Protein AF-A0AA46TCJ4-F1 (afdb_monomer_lite)

Structure (mmCIF, N/CA/C/O backbone):
data_AF-A0AA46TCJ4-F1
#
_entry.id   AF-A0AA46TCJ4-F1
#
loop_
_atom_site.group_PDB
_atom_site.id
_atom_site.type_symbol
_atom_site.label_atom_id
_atom_site.label_alt_id
_atom_site.label_comp_id
_atom_site.label_asym_id
_atom_site.label_entity_id
_atom_site.label_seq_id
_atom_site.pdbx_PDB_ins_code
_atom_site.Cartn_x
_atom_site.Cartn_y
_atom_site.Cartn_z
_atom_site.occupancy
_atom_site.B_iso_or_equiv
_atom_site.auth_seq_id
_atom_site.auth_comp_id
_atom_site.auth_asym_id
_atom_site.auth_atom_id
_atom_site.pdbx_PDB_model_num
ATOM 1 N N . MET A 1 1 ? 10.498 0.272 5.549 1.00 76.75 1 MET A N 1
ATOM 2 C CA . MET A 1 1 ? 9.389 0.883 4.769 1.00 76.75 1 MET A CA 1
ATOM 3 C C . MET A 1 1 ? 9.924 1.711 3.607 1.00 76.75 1 MET A C 1
ATOM 5 O O . MET A 1 1 ? 10.773 2.566 3.826 1.00 76.75 1 MET A O 1
ATOM 9 N N . ASN A 1 2 ? 9.410 1.483 2.394 1.00 90.56 2 ASN A N 1
ATOM 10 C CA . ASN A 1 2 ? 9.793 2.208 1.171 1.00 90.56 2 ASN A CA 1
ATOM 11 C C . ASN A 1 2 ? 9.605 3.744 1.279 1.00 90.56 2 ASN A C 1
ATOM 13 O O . ASN A 1 2 ? 8.604 4.222 1.823 1.00 90.56 2 ASN A O 1
ATOM 17 N N . ILE A 1 3 ? 10.547 4.520 0.721 1.00 94.06 3 ILE A N 1
ATOM 18 C CA . ILE A 1 3 ? 10.605 5.993 0.831 1.00 94.06 3 ILE A CA 1
ATOM 19 C C . ILE A 1 3 ? 9.398 6.684 0.177 1.00 94.06 3 ILE A C 1
ATOM 21 O O . ILE A 1 3 ? 8.850 7.630 0.749 1.00 94.06 3 ILE A O 1
ATOM 25 N N . VAL A 1 4 ? 8.952 6.217 -0.994 1.00 95.38 4 VAL A N 1
ATOM 26 C CA . VAL A 1 4 ? 7.794 6.784 -1.711 1.00 95.38 4 VAL A CA 1
ATOM 27 C C . VAL A 1 4 ? 6.525 6.553 -0.900 1.00 95.38 4 VAL A C 1
ATOM 29 O O . VAL A 1 4 ? 5.782 7.499 -0.631 1.00 95.38 4 VAL A O 1
ATOM 32 N N . ILE A 1 5 ? 6.311 5.316 -0.440 1.00 96.56 5 ILE A N 1
ATOM 33 C CA . ILE A 1 5 ? 5.162 4.964 0.403 1.00 96.56 5 ILE A CA 1
ATOM 34 C C . ILE A 1 5 ? 5.153 5.837 1.662 1.00 96.56 5 ILE A C 1
ATOM 36 O O . ILE A 1 5 ? 4.144 6.486 1.935 1.00 96.56 5 ILE A O 1
ATOM 40 N N . LYS A 1 6 ? 6.285 5.937 2.374 1.00 96.94 6 LYS A N 1
ATOM 41 C CA . LYS A 1 6 ? 6.418 6.759 3.588 1.00 96.94 6 LYS A CA 1
ATOM 42 C C . LYS A 1 6 ? 6.072 8.228 3.332 1.00 96.94 6 LYS A C 1
ATOM 44 O O . LYS A 1 6 ? 5.280 8.814 4.069 1.00 96.94 6 LYS A O 1
ATOM 49 N N . ARG A 1 7 ? 6.635 8.820 2.274 1.00 97.44 7 ARG A N 1
ATOM 50 C CA . ARG A 1 7 ? 6.424 10.229 1.908 1.00 97.44 7 ARG A CA 1
ATOM 51 C C . ARG A 1 7 ? 4.945 10.536 1.675 1.00 97.44 7 ARG A C 1
ATOM 53 O O . ARG A 1 7 ? 4.417 11.503 2.224 1.00 97.44 7 ARG A O 1
ATOM 60 N N . TYR A 1 8 ? 4.269 9.722 0.867 1.00 97.88 8 TYR A N 1
ATOM 61 C CA . TYR A 1 8 ? 2.873 9.980 0.510 1.00 97.88 8 TYR A CA 1
ATOM 62 C C . TYR A 1 8 ? 1.882 9.536 1.585 1.00 97.88 8 TYR A C 1
ATOM 64 O O . TYR A 1 8 ? 0.816 10.141 1.694 1.00 97.88 8 TYR A O 1
ATOM 72 N N . ALA A 1 9 ? 2.243 8.559 2.418 1.00 97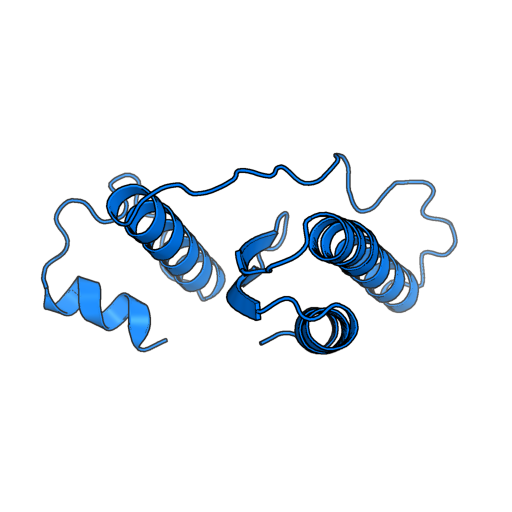.62 9 ALA A N 1
ATOM 73 C CA . ALA A 1 9 ? 1.491 8.205 3.618 1.00 97.62 9 ALA A CA 1
ATOM 74 C C . ALA A 1 9 ? 1.370 9.417 4.555 1.00 97.62 9 ALA A C 1
ATOM 76 O O . ALA A 1 9 ? 0.258 9.802 4.922 1.00 97.62 9 ALA A O 1
ATOM 77 N N . LEU A 1 10 ? 2.492 10.095 4.830 1.00 97.06 10 LEU A N 1
ATOM 78 C CA . LEU A 1 10 ? 2.514 11.332 5.616 1.00 97.06 10 LEU A CA 1
ATOM 79 C C . LEU A 1 10 ? 1.713 12.452 4.938 1.00 97.06 10 LEU A C 1
ATOM 81 O O . LEU A 1 10 ? 0.829 13.036 5.558 1.00 97.06 10 LEU A O 1
ATOM 85 N N . LYS A 1 11 ? 1.950 12.704 3.641 1.00 97.50 11 LYS A N 1
ATOM 86 C CA . LYS A 1 11 ? 1.264 13.771 2.884 1.00 97.50 11 LYS A CA 1
ATOM 87 C C . LYS A 1 11 ? -0.262 13.637 2.890 1.00 97.50 11 LYS A C 1
ATOM 89 O O . LYS A 1 11 ? -0.976 14.641 2.886 1.00 97.50 11 LYS A O 1
ATOM 94 N N . PHE A 1 12 ? -0.772 12.409 2.839 1.00 98.00 12 PHE A N 1
ATOM 95 C CA . PHE A 1 12 ? -2.207 12.146 2.765 1.00 98.00 12 PHE A CA 1
ATOM 96 C C . PHE A 1 12 ? -2.816 11.689 4.089 1.00 98.00 12 PHE A C 1
ATOM 98 O O . PHE A 1 12 ? -4.002 11.373 4.103 1.00 98.00 12 PHE A O 1
ATOM 105 N N . PHE A 1 13 ? -2.071 11.710 5.198 1.00 97.00 13 PHE A N 1
ATOM 106 C CA . PHE A 1 13 ? -2.556 11.261 6.509 1.00 97.00 13 PHE A CA 1
ATOM 107 C C . PHE A 1 13 ? -3.105 9.824 6.466 1.00 97.00 13 PHE A C 1
ATOM 109 O O . PHE A 1 13 ? -4.143 9.507 7.052 1.00 97.00 13 PHE A O 1
ATOM 116 N N . VAL A 1 14 ? -2.425 8.960 5.712 1.00 97.88 14 VAL A N 1
ATOM 117 C CA . VAL A 1 14 ? -2.724 7.531 5.612 1.00 97.88 14 VAL A CA 1
ATOM 118 C C . VAL A 1 14 ? -1.708 6.788 6.464 1.00 97.88 14 VAL A C 1
ATOM 120 O O . VAL A 1 14 ? -0.505 6.913 6.254 1.00 97.88 14 VAL A O 1
ATOM 123 N N . LYS A 1 15 ? -2.184 5.993 7.417 1.00 97.38 15 LYS A N 1
ATOM 124 C CA . LYS A 1 15 ? -1.336 5.080 8.176 1.00 97.38 15 LYS A CA 1
ATOM 125 C C . LYS A 1 15 ? -1.114 3.823 7.340 1.00 97.38 15 LYS A C 1
ATOM 127 O O . LYS A 1 15 ? -2.078 3.161 6.964 1.00 97.38 15 LYS A O 1
ATOM 132 N N . VAL A 1 16 ? 0.142 3.496 7.067 1.00 97.19 16 VAL A N 1
ATOM 133 C CA . VAL A 1 16 ? 0.531 2.213 6.472 1.00 97.19 16 VAL A CA 1
ATOM 134 C C . VAL A 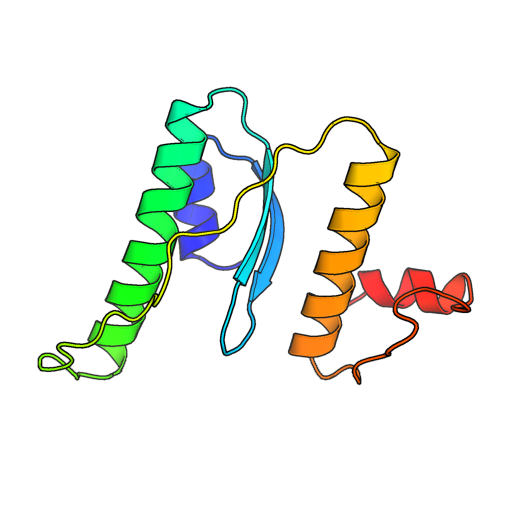1 16 ? 0.824 1.268 7.626 1.00 97.19 16 VAL A C 1
ATOM 136 O O . VAL A 1 16 ? 1.716 1.540 8.423 1.00 97.19 16 VAL A O 1
ATOM 139 N N . GLU A 1 17 ? 0.017 0.223 7.768 1.00 95.50 17 GLU A N 1
ATOM 140 C CA . GLU A 1 17 ? 0.174 -0.762 8.843 1.00 95.50 17 GLU A CA 1
ATOM 141 C C . GLU A 1 17 ? 1.127 -1.872 8.418 1.00 95.50 17 GLU A C 1
ATOM 143 O O . GLU A 1 17 ? 1.984 -2.261 9.199 1.00 95.50 17 GLU A O 1
ATOM 148 N N . GLN A 1 18 ? 1.017 -2.318 7.166 1.00 94.56 18 GLN A N 1
ATOM 149 C CA . GLN A 1 18 ? 1.956 -3.237 6.529 1.00 94.56 18 GLN A CA 1
ATOM 150 C C . GLN A 1 18 ? 2.047 -2.950 5.033 1.00 94.56 18 GLN A C 1
ATOM 152 O O . GLN A 1 18 ? 1.147 -2.356 4.428 1.00 94.56 18 GLN A O 1
ATOM 157 N N . HIS A 1 19 ? 3.140 -3.400 4.434 1.00 94.38 19 HIS A N 1
ATOM 158 C CA . HIS A 1 19 ? 3.374 -3.338 3.001 1.00 94.38 19 HIS A CA 1
ATOM 159 C C . HIS A 1 19 ? 4.246 -4.517 2.601 1.00 94.38 19 HIS A C 1
ATOM 161 O O . HIS A 1 19 ? 5.058 -4.964 3.396 1.00 94.38 19 HIS A O 1
ATOM 167 N N . SER A 1 20 ? 4.085 -4.981 1.372 1.00 93.06 20 SER A N 1
ATOM 168 C CA . SER A 1 20 ? 4.931 -6.015 0.801 1.00 93.06 20 SER A CA 1
ATOM 169 C C . SER A 1 20 ? 5.112 -5.709 -0.683 1.00 93.06 20 SER A C 1
ATOM 171 O O . SER A 1 20 ? 4.135 -5.385 -1.362 1.00 93.06 20 SER A O 1
ATOM 173 N N . ILE A 1 21 ? 6.359 -5.689 -1.152 1.00 92.56 21 ILE A N 1
ATOM 174 C CA . ILE A 1 21 ? 6.721 -5.311 -2.524 1.00 92.56 21 ILE A CA 1
ATOM 175 C C . ILE A 1 21 ? 7.290 -6.550 -3.209 1.00 92.56 21 ILE A C 1
ATOM 177 O O . ILE A 1 21 ? 8.343 -7.041 -2.815 1.00 92.56 21 ILE A O 1
ATOM 181 N N . GLN A 1 22 ? 6.588 -7.030 -4.229 1.00 89.50 22 GLN A N 1
ATOM 182 C CA . GLN A 1 22 ? 7.005 -8.130 -5.091 1.00 89.50 22 GLN A CA 1
ATOM 183 C C . GLN A 1 22 ? 7.534 -7.573 -6.415 1.00 89.50 22 GLN A C 1
ATOM 185 O O . GLN A 1 22 ? 7.409 -6.384 -6.716 1.00 89.50 22 GLN A O 1
ATOM 190 N N . ASN A 1 23 ? 8.093 -8.459 -7.237 1.00 85.19 23 ASN A N 1
ATOM 191 C CA . ASN A 1 23 ? 8.595 -8.102 -8.562 1.00 85.19 23 ASN A CA 1
ATOM 192 C C . ASN A 1 23 ? 7.480 -7.653 -9.524 1.00 85.19 23 ASN A C 1
ATOM 194 O O . ASN A 1 23 ? 7.722 -6.812 -10.386 1.00 85.19 23 ASN A O 1
ATOM 198 N N . ASP A 1 24 ? 6.268 -8.195 -9.389 1.00 88.81 24 ASP A N 1
ATOM 199 C CA . ASP A 1 24 ? 5.143 -7.973 -10.309 1.00 88.81 24 ASP A CA 1
ATOM 200 C C . ASP A 1 24 ? 3.925 -7.286 -9.660 1.00 88.81 24 ASP A C 1
ATOM 202 O O . ASP A 1 24 ? 3.035 -6.805 -10.366 1.00 88.81 24 ASP A O 1
ATOM 206 N N . HIS A 1 25 ? 3.862 -7.205 -8.327 1.00 91.62 25 HIS A N 1
ATOM 207 C CA . HIS A 1 25 ? 2.757 -6.570 -7.610 1.00 91.62 25 HIS A CA 1
ATOM 208 C C . HIS A 1 25 ? 3.169 -6.005 -6.242 1.00 91.62 25 HIS A C 1
ATOM 210 O O . HIS A 1 25 ? 4.293 -6.168 -5.780 1.00 91.62 25 HIS A O 1
ATOM 216 N N . VAL A 1 26 ? 2.255 -5.268 -5.605 1.00 93.88 26 VAL A N 1
ATOM 217 C CA . VAL A 1 26 ? 2.473 -4.650 -4.291 1.00 93.88 26 VAL A CA 1
ATOM 218 C C . VAL A 1 26 ? 1.225 -4.833 -3.439 1.00 93.88 26 VAL A C 1
ATOM 220 O O . VAL A 1 26 ? 0.123 -4.478 -3.867 1.00 93.88 26 VAL A O 1
ATOM 223 N N . HIS A 1 27 ? 1.403 -5.305 -2.207 1.00 95.31 27 HIS A N 1
ATOM 224 C CA . HIS A 1 27 ? 0.344 -5.363 -1.200 1.00 95.31 27 HIS A CA 1
ATOM 225 C C . HIS A 1 27 ? 0.485 -4.240 -0.180 1.00 95.31 27 HIS A C 1
ATOM 227 O O . HIS A 1 27 ? 1.579 -3.950 0.300 1.00 95.31 27 HIS A O 1
ATOM 233 N N . LEU A 1 28 ? -0.638 -3.622 0.189 1.00 96.31 28 LEU A N 1
ATOM 234 C CA . LEU A 1 28 ? -0.693 -2.553 1.185 1.00 96.31 28 LEU A CA 1
ATOM 235 C C . LEU A 1 28 ? -1.850 -2.786 2.158 1.00 96.31 28 LEU A C 1
ATOM 237 O O . LEU A 1 28 ? -3.008 -2.873 1.743 1.00 96.31 28 LEU A O 1
ATOM 241 N N . LEU A 1 29 ? -1.548 -2.786 3.457 1.00 97.25 29 LEU A N 1
ATOM 242 C CA . LEU A 1 29 ? -2.541 -2.659 4.519 1.00 97.25 29 LEU A CA 1
ATOM 243 C C . LEU A 1 29 ? -2.498 -1.235 5.050 1.00 97.25 29 LEU A C 1
ATOM 245 O O . LEU A 1 29 ? -1.523 -0.818 5.674 1.00 97.25 29 LEU A O 1
ATOM 249 N N . ILE A 1 30 ? -3.558 -0.478 4.783 1.00 97.12 30 ILE A N 1
ATOM 250 C CA . ILE A 1 30 ? -3.626 0.941 5.125 1.00 97.12 30 ILE A CA 1
ATOM 251 C C . ILE A 1 30 ? -4.867 1.271 5.940 1.00 97.12 30 ILE A C 1
ATOM 253 O O . ILE A 1 30 ? -5.928 0.664 5.790 1.00 97.12 30 ILE A O 1
ATOM 257 N N . ARG A 1 31 ? -4.738 2.310 6.757 1.00 96.88 31 ARG A N 1
ATOM 258 C CA . ARG A 1 31 ? -5.807 2.881 7.565 1.00 96.88 31 ARG A CA 1
ATOM 259 C C . ARG A 1 31 ? -5.866 4.384 7.333 1.00 96.88 31 ARG A C 1
ATOM 261 O O . ARG A 1 31 ? -4.850 5.072 7.319 1.00 96.88 31 ARG A O 1
ATOM 268 N N . GLY A 1 32 ? -7.071 4.905 7.165 1.00 94.81 32 GLY A N 1
ATOM 269 C CA . GLY A 1 32 ? -7.303 6.335 7.015 1.00 94.81 32 GLY A CA 1
ATOM 270 C C . GLY A 1 32 ? -8.717 6.692 7.437 1.00 94.81 32 GLY A C 1
ATOM 271 O O . GLY A 1 32 ? -9.620 5.860 7.379 1.00 94.81 32 GLY A O 1
ATOM 272 N N . THR A 1 33 ? -8.906 7.934 7.865 1.00 92.38 33 THR A N 1
ATOM 273 C CA . THR A 1 33 ? -10.203 8.435 8.345 1.00 92.38 33 THR A CA 1
ATOM 274 C C . THR A 1 33 ? -11.068 8.992 7.216 1.00 92.38 33 THR A C 1
ATOM 276 O O . THR A 1 33 ? -12.290 8.990 7.310 1.00 92.38 33 THR A O 1
ATOM 279 N N . ARG A 1 34 ? -10.449 9.458 6.121 1.00 96.00 34 ARG A N 1
ATOM 280 C CA . ARG A 1 34 ? -11.140 10.086 4.985 1.00 96.00 34 ARG A CA 1
ATOM 281 C C . ARG A 1 34 ? -10.885 9.322 3.689 1.00 96.00 34 ARG A C 1
ATOM 283 O O . ARG A 1 34 ? -9.746 9.215 3.232 1.00 96.00 34 ARG A O 1
ATOM 290 N N . ARG A 1 35 ? -11.963 8.876 3.035 1.00 94.94 35 ARG A N 1
ATOM 291 C CA . ARG A 1 35 ? -11.910 8.148 1.753 1.00 94.94 35 ARG A CA 1
ATOM 292 C C . ARG A 1 35 ? -11.166 8.918 0.657 1.00 94.94 35 ARG A C 1
ATOM 294 O O . ARG A 1 35 ? -10.361 8.326 -0.054 1.00 94.94 35 ARG A O 1
ATOM 301 N N . SER A 1 36 ? -11.381 10.229 0.549 1.00 96.88 36 SER A N 1
ATOM 302 C CA . SER A 1 36 ? -10.735 11.079 -0.467 1.00 96.88 36 SER A CA 1
ATOM 303 C C . SER A 1 36 ? -9.209 11.138 -0.326 1.00 96.88 36 SER A C 1
ATOM 305 O O . SER A 1 36 ? -8.482 11.204 -1.322 1.00 96.88 36 SER A O 1
ATOM 307 N N . LYS A 1 37 ? -8.702 11.063 0.910 1.00 97.62 37 LYS A N 1
ATOM 308 C CA . LYS A 1 37 ? -7.266 11.015 1.198 1.00 97.62 37 LYS A CA 1
ATOM 309 C C . LYS A 1 37 ? -6.664 9.660 0.834 1.00 97.62 37 LYS A C 1
ATOM 311 O O . LYS A 1 37 ? -5.638 9.628 0.161 1.00 97.62 37 LYS A O 1
ATOM 316 N N . ILE A 1 38 ? -7.359 8.566 1.157 1.00 96.81 38 ILE A N 1
ATOM 317 C CA . ILE A 1 38 ? -6.980 7.211 0.726 1.00 96.81 38 ILE A CA 1
ATOM 318 C C . ILE A 1 38 ? -6.938 7.120 -0.805 1.00 96.81 38 ILE A C 1
ATOM 320 O O . ILE A 1 38 ? -5.957 6.647 -1.366 1.00 96.81 38 ILE A O 1
ATOM 324 N N . GLN A 1 39 ? -7.957 7.628 -1.501 1.00 96.19 39 GLN A N 1
ATOM 325 C CA . GLN A 1 39 ? 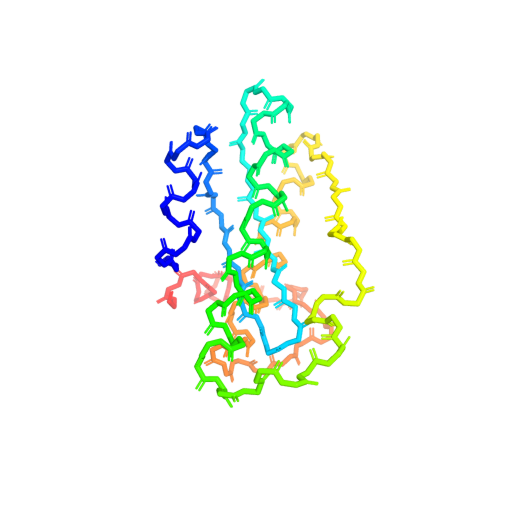-7.983 7.646 -2.968 1.00 96.19 39 GLN A CA 1
ATOM 326 C C . GLN A 1 39 ? -6.832 8.469 -3.557 1.00 96.19 39 GLN A C 1
ATOM 328 O O . GLN A 1 39 ? -6.245 8.078 -4.562 1.00 96.19 39 GLN A O 1
ATOM 333 N N . SER A 1 40 ? -6.480 9.592 -2.925 1.00 97.44 40 SER A N 1
ATOM 334 C CA . SER A 1 40 ? -5.337 10.404 -3.353 1.00 97.44 40 SER A CA 1
ATOM 335 C C . SER A 1 40 ? -4.010 9.672 -3.158 1.00 97.44 40 SER A C 1
ATOM 337 O O . SER A 1 40 ? -3.180 9.680 -4.064 1.00 97.44 40 SER A O 1
ATOM 339 N N . PHE A 1 41 ? -3.842 8.976 -2.033 1.00 97.56 41 PHE A N 1
ATOM 340 C CA . PHE A 1 41 ? -2.689 8.119 -1.769 1.00 97.56 41 PHE A CA 1
ATOM 341 C C . PHE A 1 41 ? -2.567 6.985 -2.798 1.00 97.56 41 PHE A C 1
ATOM 343 O O . PHE A 1 41 ? -1.530 6.860 -3.449 1.00 97.56 41 PHE A O 1
ATOM 350 N N . LEU A 1 42 ? -3.648 6.231 -3.021 1.00 96.19 42 LEU A N 1
ATOM 351 C CA . LEU A 1 42 ? -3.687 5.105 -3.962 1.00 96.19 42 LEU A CA 1
ATOM 352 C C . LEU A 1 42 ? -3.528 5.525 -5.428 1.00 96.19 42 LEU A C 1
ATOM 354 O O . LEU A 1 42 ? -3.140 4.708 -6.255 1.00 96.19 42 LEU A O 1
ATOM 358 N N . ARG A 1 43 ? -3.813 6.786 -5.765 1.00 95.38 43 ARG A N 1
ATOM 359 C CA . ARG A 1 43 ? -3.535 7.342 -7.094 1.00 95.38 43 ARG A CA 1
ATOM 360 C C . ARG A 1 43 ? -2.064 7.719 -7.253 1.00 95.38 43 ARG A C 1
ATOM 362 O O . ARG A 1 43 ? -1.473 7.449 -8.292 1.00 95.38 43 ARG A O 1
ATOM 369 N N . VAL A 1 44 ? -1.488 8.385 -6.254 1.00 96.62 44 VAL A N 1
ATOM 370 C CA . VAL A 1 44 ? -0.160 8.999 -6.383 1.00 96.62 44 VAL A CA 1
ATOM 371 C C . VAL A 1 44 ? 0.966 7.986 -6.202 1.00 96.62 44 VAL A C 1
ATOM 373 O O . VAL A 1 44 ? 1.928 8.037 -6.959 1.00 96.62 44 VAL A O 1
ATOM 376 N N . VAL A 1 45 ? 0.852 7.049 -5.256 1.00 96.25 45 VAL A N 1
ATOM 377 C CA . VAL A 1 45 ? 1.930 6.082 -4.978 1.00 96.25 45 VAL A CA 1
ATOM 378 C C . VAL A 1 45 ? 2.283 5.224 -6.204 1.00 96.25 45 VAL A C 1
ATOM 380 O O . VAL A 1 45 ? 3.458 5.216 -6.572 1.00 96.25 45 VAL A O 1
ATOM 383 N N . PRO A 1 46 ? 1.327 4.582 -6.909 1.00 94.06 46 PRO A N 1
ATOM 384 C CA . PRO A 1 46 ? 1.653 3.817 -8.114 1.00 94.06 46 PRO A CA 1
ATOM 385 C C . PRO A 1 46 ? 2.235 4.689 -9.233 1.00 94.06 46 PRO A C 1
ATOM 387 O O . PRO A 1 46 ? 3.158 4.266 -9.925 1.00 94.06 46 PRO A O 1
ATOM 390 N N . GLY A 1 47 ? 1.744 5.925 -9.393 1.00 93.12 47 GLY A N 1
ATOM 391 C CA . GLY A 1 47 ? 2.281 6.865 -10.381 1.00 93.12 47 GLY A CA 1
ATOM 392 C C . GLY A 1 47 ? 3.741 7.236 -10.108 1.00 93.12 47 GLY A C 1
ATOM 393 O O . GLY A 1 47 ? 4.539 7.316 -11.033 1.00 93.12 47 GLY A O 1
ATOM 394 N N . GLN A 1 48 ? 4.107 7.393 -8.838 1.00 94.62 48 GLN A N 1
ATOM 395 C CA . GLN A 1 48 ? 5.479 7.693 -8.423 1.00 94.62 48 GLN A CA 1
ATOM 396 C C . GLN A 1 48 ? 6.407 6.486 -8.578 1.00 94.62 48 GLN A C 1
ATOM 398 O O . GLN A 1 48 ? 7.550 6.652 -8.988 1.00 94.62 48 GLN A O 1
ATOM 403 N N . PHE A 1 49 ? 5.915 5.269 -8.332 1.00 92.38 49 PHE A N 1
ATOM 404 C CA . PHE A 1 49 ? 6.650 4.052 -8.688 1.00 92.38 49 PHE A CA 1
ATOM 405 C C . PHE A 1 49 ? 6.909 3.961 -10.191 1.00 92.38 49 PHE A C 1
ATOM 407 O O . PHE A 1 49 ? 8.040 3.701 -10.592 1.00 92.38 49 PHE A O 1
ATOM 414 N N . ALA A 1 50 ? 5.898 4.238 -11.017 1.00 90.38 50 ALA A N 1
ATOM 415 C CA . ALA A 1 50 ? 6.053 4.210 -12.466 1.00 90.38 50 ALA A CA 1
ATOM 416 C C . ALA A 1 50 ? 7.063 5.258 -12.965 1.00 90.38 50 ALA A C 1
ATOM 418 O O . ALA A 1 50 ? 7.902 4.934 -13.803 1.00 90.38 50 ALA A O 1
ATOM 419 N N . GLN A 1 51 ? 7.017 6.482 -12.427 1.00 88.62 51 GLN A N 1
ATOM 420 C CA . GLN A 1 51 ? 7.973 7.547 -12.759 1.00 88.62 51 GLN A CA 1
ATOM 421 C C . GLN A 1 51 ? 9.400 7.149 -12.383 1.00 88.62 51 GLN A C 1
ATOM 423 O O . GLN A 1 51 ? 10.256 7.083 -13.258 1.00 88.62 51 GLN A O 1
ATOM 428 N N . ASN A 1 52 ? 9.626 6.761 -11.124 1.00 88.56 52 ASN A N 1
ATOM 429 C CA . ASN A 1 52 ? 10.952 6.364 -10.657 1.00 88.56 52 ASN A CA 1
ATOM 430 C C . ASN A 1 52 ? 11.529 5.198 -11.474 1.00 88.56 52 ASN A C 1
ATOM 432 O O . ASN A 1 52 ? 12.717 5.202 -11.788 1.00 88.56 52 ASN A O 1
ATOM 436 N N . LEU A 1 53 ? 10.703 4.209 -11.835 1.00 83.81 53 LEU A N 1
ATOM 437 C CA . LEU A 1 53 ? 11.143 3.075 -12.647 1.00 83.81 53 LEU A CA 1
ATOM 438 C C . LEU A 1 53 ? 11.486 3.497 -14.084 1.00 83.81 53 LEU A C 1
ATOM 440 O O . LEU A 1 53 ? 12.524 3.099 -14.604 1.00 83.81 53 LEU A O 1
ATOM 444 N N . THR A 1 54 ? 10.657 4.337 -14.708 1.00 82.25 54 THR A N 1
ATOM 445 C CA . THR A 1 54 ? 10.888 4.827 -16.081 1.00 82.25 54 THR A CA 1
ATOM 446 C C . THR A 1 54 ? 12.145 5.695 -16.159 1.00 82.25 54 THR A C 1
ATOM 448 O O . THR A 1 54 ? 12.966 5.509 -17.058 1.00 82.25 54 THR A O 1
ATOM 451 N N . ASP A 1 55 ? 12.331 6.588 -15.182 1.00 75.25 55 ASP A N 1
ATOM 452 C CA . ASP A 1 55 ? 13.508 7.455 -15.085 1.00 75.25 55 ASP A CA 1
ATOM 453 C C . ASP A 1 55 ? 14.788 6.636 -14.874 1.00 75.25 55 ASP A C 1
ATOM 455 O O . ASP A 1 55 ? 15.815 6.913 -15.496 1.00 75.25 55 ASP A O 1
ATOM 459 N N . THR A 1 56 ? 14.717 5.582 -14.053 1.00 70.62 56 THR A N 1
ATOM 460 C CA . THR A 1 56 ? 15.855 4.684 -13.795 1.00 70.62 56 THR A CA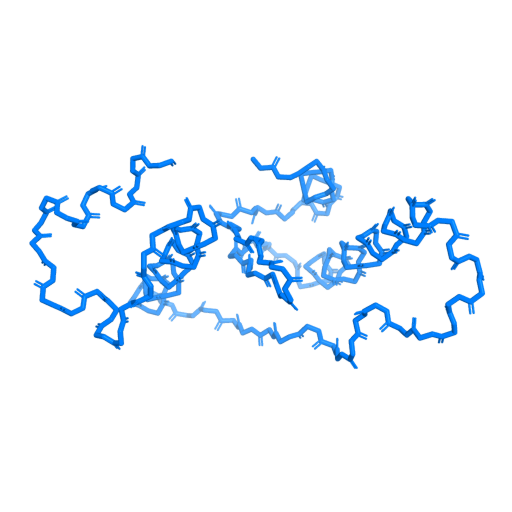 1
ATOM 461 C C . THR A 1 56 ? 16.236 3.876 -15.037 1.00 70.62 56 THR A C 1
ATOM 463 O O . THR A 1 56 ? 17.418 3.737 -15.342 1.00 70.62 56 THR A O 1
ATOM 466 N N . LEU A 1 57 ? 15.253 3.362 -15.782 1.00 67.19 57 LEU A N 1
ATOM 467 C CA . LEU A 1 57 ? 15.497 2.501 -16.944 1.00 67.19 57 LEU A CA 1
ATOM 468 C C . LEU A 1 57 ? 15.889 3.276 -18.216 1.00 67.19 57 LEU A C 1
ATOM 470 O O . LEU A 1 57 ? 16.136 2.647 -19.241 1.00 67.19 57 LEU A O 1
ATOM 474 N N . LYS A 1 58 ? 15.926 4.622 -18.187 1.00 63.69 58 LYS A N 1
ATOM 475 C CA . LYS A 1 58 ? 16.145 5.513 -19.353 1.00 63.69 58 LYS A CA 1
ATOM 476 C C . LYS A 1 58 ? 15.251 5.205 -20.567 1.00 63.69 58 LYS A C 1
ATOM 478 O O . LYS A 1 58 ? 15.488 5.714 -21.660 1.00 63.69 58 LYS A O 1
ATOM 48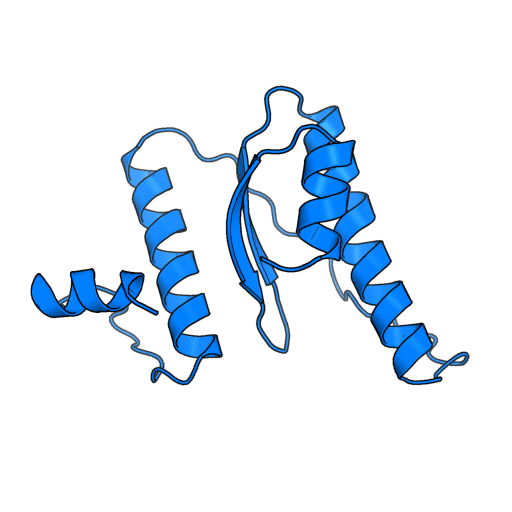3 N N . ASN A 1 59 ? 14.182 4.438 -20.373 1.00 61.28 59 ASN A N 1
ATOM 484 C CA . ASN A 1 59 ? 13.232 4.043 -21.405 1.00 61.28 59 ASN A CA 1
ATOM 485 C C . ASN A 1 59 ? 12.191 5.149 -21.603 1.00 61.28 59 ASN A C 1
ATOM 487 O O . ASN A 1 59 ? 11.001 4.967 -21.352 1.00 61.28 59 ASN A O 1
ATOM 491 N N . LYS A 1 60 ? 12.642 6.321 -22.070 1.00 56.59 60 LYS A N 1
ATOM 492 C CA . LYS A 1 60 ? 11.755 7.450 -22.405 1.00 56.59 60 LYS A CA 1
ATOM 493 C C . LYS A 1 60 ? 10.731 7.103 -23.494 1.00 56.59 60 LYS A C 1
ATOM 495 O O . LYS A 1 60 ? 9.728 7.795 -23.619 1.00 56.59 60 LYS A O 1
ATOM 500 N N . GLU A 1 61 ? 10.964 6.025 -24.242 1.00 59.34 61 GLU A N 1
ATOM 501 C CA . GLU A 1 61 ? 10.093 5.538 -25.315 1.00 59.34 61 GLU A CA 1
ATOM 502 C C . GLU A 1 61 ? 9.166 4.385 -24.903 1.00 59.34 61 GLU A C 1
ATOM 504 O O . GLU A 1 61 ? 8.421 3.878 -25.744 1.00 59.34 61 GLU A O 1
ATOM 509 N N . ALA A 1 62 ? 9.163 3.966 -23.629 1.00 61.97 62 ALA A N 1
ATOM 510 C CA . ALA A 1 62 ? 8.228 2.949 -23.157 1.00 61.97 62 ALA A CA 1
ATOM 511 C C . ALA A 1 62 ? 6.787 3.482 -23.238 1.00 61.97 62 ALA A C 1
ATOM 513 O O . ALA A 1 62 ? 6.277 4.131 -22.327 1.00 61.97 62 ALA A O 1
ATOM 514 N N . LYS A 1 63 ? 6.113 3.195 -24.358 1.00 63.50 63 LYS A N 1
ATOM 515 C CA . LYS A 1 63 ? 4.683 3.477 -24.568 1.00 63.50 63 LYS A CA 1
ATOM 516 C C . LYS A 1 63 ? 3.787 2.626 -23.664 1.00 63.50 63 LYS A C 1
ATOM 518 O O . LYS A 1 63 ? 2.593 2.900 -23.539 1.00 63.50 63 LYS A O 1
ATOM 523 N N . GLU A 1 64 ? 4.342 1.583 -23.055 1.00 75.44 64 GLU A N 1
ATOM 524 C CA . GLU A 1 64 ? 3.605 0.660 -22.209 1.00 75.44 64 GLU A CA 1
ATOM 525 C C . GLU A 1 64 ? 3.423 1.201 -20.790 1.00 75.44 64 GLU A C 1
ATOM 527 O O . GLU A 1 64 ? 4.315 1.779 -20.171 1.00 75.44 64 GLU A O 1
ATOM 532 N N . LYS A 1 65 ? 2.220 0.999 -20.249 1.00 81.88 65 LYS A N 1
ATOM 533 C CA . LYS A 1 65 ? 1.906 1.371 -18.871 1.00 81.88 65 LYS A CA 1
ATOM 534 C C . LYS A 1 65 ? 2.581 0.379 -17.927 1.00 81.88 65 LYS A C 1
ATOM 536 O O . LYS A 1 65 ? 2.265 -0.803 -17.985 1.00 81.88 65 LYS A O 1
ATOM 541 N N . ILE A 1 66 ? 3.391 0.880 -16.988 1.00 87.62 66 ILE A N 1
ATOM 542 C CA . ILE A 1 66 ? 3.978 0.069 -15.902 1.00 87.62 66 ILE A CA 1
ATOM 543 C C . ILE A 1 66 ? 2.901 -0.734 -15.157 1.00 87.62 66 ILE A C 1
ATOM 545 O O . ILE A 1 66 ? 3.055 -1.922 -14.902 1.00 87.62 66 ILE A O 1
ATOM 549 N N . TRP A 1 67 ? 1.771 -0.095 -14.842 1.00 90.06 67 TRP A N 1
ATOM 550 C CA . TRP A 1 67 ? 0.631 -0.761 -14.217 1.00 90.06 67 TRP A CA 1
ATOM 551 C C . TRP A 1 67 ? -0.409 -1.134 -15.268 1.00 90.06 67 TRP A C 1
ATOM 553 O O . TRP A 1 67 ? -1.061 -0.259 -15.846 1.00 90.06 67 TRP A O 1
ATOM 563 N N . LYS A 1 68 ? -0.612 -2.439 -15.470 1.00 89.81 68 LYS A N 1
ATOM 564 C CA . LYS A 1 68 ? -1.602 -2.962 -16.425 1.00 89.81 68 LYS A CA 1
ATOM 565 C C . LYS A 1 68 ? -3.046 -2.655 -16.013 1.00 89.81 68 LYS A C 1
ATOM 567 O O . LYS A 1 68 ? -3.896 -2.406 -16.866 1.00 89.81 68 LYS A O 1
ATOM 572 N N . TYR A 1 69 ? -3.321 -2.640 -14.709 1.00 90.62 69 TYR A N 1
ATOM 573 C CA . TYR A 1 69 ? -4.669 -2.495 -14.158 1.00 90.62 69 TYR A CA 1
ATOM 574 C C . TYR A 1 69 ? -4.733 -1.453 -13.039 1.00 90.62 69 TYR A C 1
ATOM 576 O O . TYR A 1 69 ? -3.723 -1.047 -12.467 1.00 90.62 69 TYR A O 1
ATOM 584 N N . ARG A 1 70 ? -5.959 -1.026 -12.708 1.00 89.12 70 ARG A N 1
ATOM 585 C CA . ARG A 1 70 ? -6.217 -0.230 -11.501 1.00 89.12 70 ARG A CA 1
ATOM 586 C C . ARG A 1 70 ? -5.950 -1.080 -10.252 1.00 89.12 70 ARG A C 1
ATOM 588 O O . ARG A 1 70 ? -6.200 -2.285 -10.292 1.00 89.12 70 ARG A O 1
ATOM 595 N N . PRO A 1 71 ? -5.515 -0.470 -9.136 1.00 92.06 71 PRO A N 1
ATOM 596 C CA . PRO A 1 71 ? -5.295 -1.210 -7.903 1.00 92.06 71 PRO A CA 1
ATOM 597 C C . PRO A 1 71 ? -6.605 -1.832 -7.413 1.00 92.06 71 PRO A C 1
ATOM 599 O O . PRO A 1 71 ? -7.635 -1.157 -7.314 1.00 92.06 71 PRO A O 1
ATOM 602 N N . PHE A 1 72 ? -6.550 -3.117 -7.072 1.00 94.06 72 PHE A N 1
ATOM 603 C CA . PHE A 1 72 ? -7.620 -3.767 -6.329 1.00 94.06 72 PHE A CA 1
ATOM 604 C C . PHE A 1 72 ? -7.712 -3.151 -4.927 1.00 94.06 72 PHE A C 1
ATOM 606 O O . PHE A 1 72 ? -6.699 -2.917 -4.271 1.00 94.06 72 PHE A O 1
ATOM 613 N N . THR A 1 73 ? -8.930 -2.873 -4.456 1.00 94.12 73 THR A N 1
ATOM 614 C CA . THR A 1 73 ? -9.153 -2.301 -3.122 1.00 94.12 73 THR A CA 1
ATOM 615 C C . THR A 1 73 ? -10.297 -3.011 -2.416 1.00 94.12 73 THR A C 1
ATOM 617 O O . THR A 1 73 ? -11.317 -3.331 -3.026 1.00 94.12 73 THR A O 1
ATOM 620 N N . ARG A 1 74 ? -10.143 -3.237 -1.109 1.00 94.38 74 ARG A N 1
ATOM 621 C CA . ARG A 1 74 ? -11.175 -3.835 -0.260 1.00 94.38 74 ARG A CA 1
ATOM 622 C C . ARG A 1 74 ? -11.184 -3.160 1.104 1.00 94.38 74 ARG A C 1
ATOM 624 O O . ARG A 1 74 ? -10.148 -3.043 1.748 1.00 94.38 74 ARG A O 1
ATOM 631 N N . VAL A 1 75 ? -12.367 -2.752 1.561 1.00 95.12 75 VAL A N 1
ATOM 632 C CA . VAL A 1 75 ? -12.557 -2.289 2.942 1.00 95.12 75 VAL A CA 1
ATOM 633 C C . VAL A 1 75 ? -12.627 -3.505 3.858 1.00 95.12 75 VAL A C 1
ATOM 635 O O . VAL A 1 75 ? -13.445 -4.402 3.651 1.00 95.12 75 VAL A O 1
ATOM 638 N N . ILE A 1 76 ? -11.775 -3.525 4.877 1.00 96.25 76 ILE A N 1
ATOM 639 C CA . ILE A 1 76 ? -11.742 -4.575 5.892 1.00 96.25 76 ILE A CA 1
ATOM 640 C C . ILE A 1 76 ? -12.697 -4.184 7.020 1.00 96.25 76 ILE A C 1
ATOM 642 O O . ILE A 1 76 ? -12.589 -3.094 7.580 1.00 96.25 76 ILE A O 1
ATOM 646 N N . LYS A 1 77 ? -13.642 -5.071 7.347 1.00 95.31 77 LYS A N 1
ATOM 647 C CA . LYS A 1 77 ? -14.597 -4.887 8.445 1.00 95.31 77 LYS A CA 1
ATOM 648 C C . LYS A 1 77 ? -14.396 -5.990 9.481 1.00 95.31 77 LYS A C 1
ATOM 650 O O . LYS A 1 77 ? -14.529 -7.164 9.151 1.00 95.31 77 LYS A O 1
ATOM 655 N N . GLY A 1 78 ? -14.107 -5.604 10.721 1.00 96.12 78 GLY A N 1
ATOM 656 C CA . GLY A 1 78 ? -13.910 -6.527 11.838 1.00 96.12 78 GLY A CA 1
ATOM 657 C C . GLY A 1 78 ? -12.489 -7.087 11.962 1.00 96.12 78 GLY A C 1
ATOM 658 O O . GLY A 1 78 ? -11.660 -6.976 11.057 1.00 96.12 78 GLY A O 1
ATOM 659 N N . PHE A 1 79 ? -12.222 -7.698 13.116 1.00 94.56 79 PHE A N 1
ATOM 660 C CA . PHE A 1 79 ? -10.886 -8.152 13.503 1.00 94.56 79 PHE A CA 1
ATOM 661 C C . PHE A 1 79 ? -10.430 -9.416 12.764 1.00 94.56 79 PHE A C 1
ATOM 663 O O . PHE A 1 79 ? -9.306 -9.454 12.275 1.00 94.56 79 PHE A O 1
ATOM 670 N N . LYS A 1 80 ? -11.304 -10.422 12.592 1.00 94.19 80 LYS A N 1
ATOM 671 C CA . LYS A 1 80 ? -10.931 -11.662 11.883 1.00 94.19 80 LYS A CA 1
ATOM 672 C C . LYS A 1 80 ? -10.472 -11.391 10.438 1.00 94.19 80 LYS A C 1
ATOM 674 O O . LYS A 1 80 ? -9.392 -11.849 10.073 1.00 94.19 80 LYS A O 1
ATOM 679 N N . PRO A 1 81 ? -11.201 -10.610 9.610 1.00 94.69 81 PRO A N 1
ATOM 680 C CA . PRO A 1 81 ? -10.721 -10.273 8.268 1.00 94.69 81 PRO A CA 1
ATOM 681 C C . PRO A 1 81 ? -9.442 -9.431 8.275 1.00 94.69 81 PRO A C 1
ATOM 683 O O . PRO A 1 81 ? -8.619 -9.582 7.377 1.00 94.69 81 PRO A O 1
ATOM 686 N N . TYR A 1 82 ? -9.261 -8.572 9.282 1.00 95.19 82 TYR A N 1
ATOM 687 C CA . TYR A 1 82 ? -8.020 -7.822 9.469 1.00 95.19 82 TYR A CA 1
ATOM 688 C C . TYR A 1 82 ? -6.829 -8.753 9.702 1.00 95.19 82 TYR A C 1
ATOM 690 O O . TYR A 1 82 ? -5.841 -8.635 8.984 1.00 95.19 82 TYR A O 1
ATOM 698 N N . GLN A 1 83 ? -6.946 -9.717 10.620 1.00 93.06 83 GLN A N 1
ATOM 699 C CA . GLN A 1 83 ? -5.896 -10.708 10.873 1.00 93.06 83 GLN A CA 1
ATOM 700 C C . GLN A 1 83 ? -5.560 -11.503 9.609 1.00 93.06 83 GLN A C 1
ATOM 702 O O . GLN A 1 83 ? -4.395 -11.607 9.257 1.00 93.06 83 GLN A O 1
ATOM 707 N N . ILE A 1 84 ? -6.571 -11.972 8.870 1.00 91.56 84 ILE A N 1
ATOM 708 C CA . ILE A 1 84 ? -6.362 -12.740 7.632 1.00 91.56 84 ILE A CA 1
ATOM 709 C C . ILE A 1 84 ? -5.556 -11.946 6.595 1.00 91.56 84 ILE A C 1
ATOM 711 O O . ILE A 1 84 ? -4.647 -12.493 5.975 1.00 91.56 84 ILE A O 1
ATOM 715 N N . VAL A 1 85 ? -5.889 -10.668 6.378 1.00 93.69 85 VAL A N 1
ATOM 716 C CA . VAL A 1 85 ? -5.157 -9.827 5.414 1.00 93.69 85 VAL A CA 1
ATOM 717 C C . VAL A 1 85 ? -3.751 -9.527 5.913 1.00 93.69 85 VAL A C 1
ATOM 719 O O . VAL A 1 85 ? -2.804 -9.604 5.137 1.00 93.69 85 VAL A O 1
ATOM 722 N N . ARG A 1 86 ? -3.618 -9.216 7.201 1.00 93.69 86 ARG A N 1
ATOM 723 C CA . ARG A 1 86 ? -2.338 -8.949 7.849 1.00 93.69 86 ARG A CA 1
ATOM 724 C C . ARG A 1 86 ? -1.367 -10.124 7.665 1.00 93.69 86 ARG A C 1
ATOM 726 O O . ARG A 1 86 ? -0.252 -9.968 7.181 1.00 93.69 86 ARG A O 1
ATOM 733 N N . ASP A 1 87 ? -1.842 -11.315 7.993 1.00 91.00 87 ASP A N 1
ATOM 734 C CA . ASP A 1 87 ? -1.105 -12.569 7.897 1.00 91.00 87 ASP A CA 1
ATOM 735 C C . ASP A 1 87 ? -0.748 -12.924 6.445 1.00 91.00 87 ASP A C 1
ATOM 737 O O . ASP A 1 87 ? 0.347 -13.405 6.156 1.00 91.00 87 ASP A O 1
ATOM 741 N N . TYR A 1 88 ? -1.660 -12.648 5.508 1.00 90.88 88 TYR A N 1
ATOM 742 C CA . TYR A 1 88 ? -1.398 -12.812 4.081 1.00 90.88 88 TYR A CA 1
ATOM 743 C C . TYR A 1 88 ? -0.269 -11.894 3.598 1.00 90.88 88 TYR A C 1
ATOM 745 O O . TYR A 1 88 ? 0.613 -12.356 2.879 1.00 90.88 88 TYR A O 1
ATOM 753 N N . ILE A 1 89 ? -0.268 -10.620 3.994 1.00 92.19 89 ILE A N 1
ATOM 754 C CA . ILE A 1 89 ? 0.778 -9.670 3.590 1.00 92.19 89 ILE A CA 1
ATOM 755 C C . ILE A 1 89 ? 2.131 -10.080 4.167 1.00 92.19 89 ILE A C 1
ATOM 757 O O . ILE A 1 89 ? 3.111 -10.065 3.426 1.00 92.19 89 ILE A O 1
ATOM 761 N N . GLN A 1 90 ? 2.162 -10.523 5.429 1.00 91.25 90 GLN A N 1
ATOM 762 C CA . GLN A 1 90 ? 3.385 -11.016 6.064 1.00 91.25 90 GLN A CA 1
ATOM 763 C C . GLN A 1 90 ? 3.987 -12.194 5.294 1.00 91.25 90 GLN A C 1
ATOM 765 O O . GLN A 1 90 ? 5.177 -12.204 5.000 1.00 91.25 90 GLN A O 1
ATOM 770 N N . LEU A 1 91 ? 3.158 -13.161 4.888 1.00 88.88 91 LEU A N 1
ATOM 771 C CA . LEU A 1 91 ? 3.625 -14.286 4.077 1.00 88.88 91 LEU A CA 1
ATOM 772 C C . LEU A 1 91 ? 4.243 -13.841 2.748 1.00 88.88 91 LEU A C 1
ATOM 774 O O . LEU A 1 91 ? 5.308 -14.331 2.392 1.00 88.88 91 LEU A O 1
ATOM 778 N N . ASN A 1 92 ? 3.613 -12.896 2.045 1.00 88.38 92 ASN A N 1
ATOM 779 C CA . ASN A 1 92 ? 4.141 -12.391 0.773 1.00 88.38 92 ASN A CA 1
ATOM 780 C C . ASN A 1 92 ? 5.448 -11.600 0.964 1.00 88.38 92 ASN A C 1
ATOM 782 O O . ASN A 1 92 ? 6.274 -11.556 0.057 1.00 88.38 92 ASN A O 1
ATOM 786 N N . GLU A 1 93 ? 5.634 -10.954 2.120 1.00 88.75 93 GLU A N 1
ATOM 787 C CA . GLU A 1 93 ? 6.891 -10.284 2.477 1.00 88.75 93 GLU A CA 1
ATOM 788 C C . GLU A 1 93 ? 8.002 -11.302 2.737 1.00 88.75 93 GLU A C 1
ATOM 790 O O . GLU A 1 93 ? 9.070 -11.196 2.141 1.00 88.75 93 GLU A O 1
ATOM 795 N N . CYS A 1 94 ? 7.728 -12.352 3.518 1.00 87.25 94 CYS A N 1
ATOM 796 C CA . CYS A 1 94 ? 8.672 -13.453 3.692 1.00 87.25 94 CYS A CA 1
ATOM 797 C C . CYS A 1 94 ? 9.032 -14.120 2.353 1.00 87.25 94 CYS A C 1
ATOM 799 O O . CYS A 1 94 ? 10.198 -14.429 2.125 1.00 87.25 94 CYS A O 1
ATOM 801 N N . GLU A 1 95 ? 8.054 -14.335 1.468 1.00 86.50 95 GLU A N 1
ATOM 802 C CA . GLU A 1 95 ? 8.278 -14.891 0.125 1.00 86.50 95 GLU A CA 1
ATOM 803 C C . GLU A 1 95 ? 9.169 -13.979 -0.727 1.00 86.50 95 GLU A C 1
ATOM 805 O O . GLU A 1 95 ? 10.119 -14.453 -1.350 1.00 86.50 95 GLU A O 1
ATOM 810 N N . ALA A 1 96 ? 8.927 -12.665 -0.699 1.00 86.38 96 ALA A N 1
ATOM 811 C CA . ALA A 1 96 ? 9.784 -11.686 -1.369 1.00 86.38 96 ALA A CA 1
ATOM 812 C C . ALA A 1 96 ? 11.220 -11.681 -0.808 1.00 86.38 96 ALA A C 1
ATOM 814 O O . ALA A 1 96 ? 12.169 -11.467 -1.560 1.00 86.38 96 ALA A O 1
ATOM 815 N N . ASN A 1 97 ? 11.384 -11.982 0.484 1.00 85.75 97 ASN A N 1
ATOM 816 C CA . ASN A 1 97 ? 12.677 -12.096 1.165 1.00 85.75 97 ASN A CA 1
ATOM 817 C C . ASN A 1 97 ? 13.336 -13.487 1.030 1.00 85.75 97 ASN A C 1
ATOM 819 O O . ASN A 1 97 ? 14.370 -13.736 1.647 1.00 85.75 97 ASN A O 1
ATOM 823 N N . GLY A 1 98 ? 12.771 -14.396 0.225 1.00 85.12 98 GLY A N 1
ATOM 824 C CA . GLY A 1 98 ? 13.386 -15.685 -0.114 1.00 85.12 98 GLY A CA 1
ATOM 825 C C . GLY A 1 98 ? 12.816 -16.905 0.612 1.00 85.12 98 GLY A C 1
ATOM 826 O O . GLY A 1 98 ? 13.299 -18.019 0.396 1.00 85.12 98 GLY A O 1
ATOM 827 N N . ARG A 1 99 ? 11.773 -16.752 1.439 1.00 83.12 99 ARG A N 1
ATOM 828 C CA . ARG A 1 99 ? 11.067 -17.905 2.016 1.00 83.12 99 ARG A CA 1
ATOM 829 C C . ARG A 1 99 ? 10.306 -18.659 0.912 1.00 83.12 99 ARG A C 1
ATOM 831 O O . ARG A 1 99 ? 9.601 -18.027 0.128 1.00 83.12 99 ARG A O 1
ATOM 838 N N . PRO A 1 100 ? 10.372 -20.000 0.851 1.00 82.00 100 PRO A N 1
ATOM 839 C CA . PRO A 1 100 ? 9.616 -20.761 -0.138 1.00 82.00 100 PRO A CA 1
ATOM 840 C C . PRO A 1 100 ? 8.102 -20.569 0.003 1.00 82.00 100 PRO A C 1
ATOM 842 O O . PRO A 1 100 ? 7.563 -20.572 1.112 1.00 82.00 100 PRO A O 1
ATOM 845 N N . TYR A 1 101 ? 7.412 -20.477 -1.135 1.00 80.38 101 TYR A N 1
ATOM 846 C CA . TYR A 1 101 ? 5.952 -20.438 -1.179 1.00 80.38 101 TYR A CA 1
ATOM 847 C C . TYR A 1 101 ? 5.346 -21.730 -0.612 1.00 80.38 101 TYR A C 1
ATOM 849 O O . TYR A 1 101 ? 5.674 -22.837 -1.048 1.00 80.38 101 TYR A O 1
ATOM 857 N N . LEU A 1 102 ? 4.387 -21.589 0.306 1.00 79.62 102 LEU A N 1
ATOM 858 C CA . LEU A 1 102 ? 3.641 -22.709 0.880 1.00 79.62 102 LEU A CA 1
ATOM 859 C C . LEU A 1 102 ? 2.177 -22.662 0.433 1.00 79.62 102 LEU A C 1
ATOM 861 O O . LEU A 1 102 ? 1.424 -21.761 0.807 1.00 79.62 102 LEU A O 1
ATOM 865 N N . LYS A 1 103 ? 1.722 -23.698 -0.290 1.00 80.38 103 LYS A N 1
ATOM 866 C CA . LYS A 1 103 ? 0.309 -23.834 -0.716 1.00 80.38 103 LYS A CA 1
ATOM 867 C C . LYS A 1 103 ? -0.665 -23.822 0.466 1.00 80.38 103 LYS A C 1
ATOM 869 O O . LYS A 1 103 ? -1.771 -23.295 0.361 1.00 80.38 103 LYS A O 1
ATOM 874 N N . THR A 1 104 ? -0.255 -24.388 1.597 1.00 83.75 104 THR A N 1
ATOM 875 C CA . THR A 1 104 ? -1.034 -24.422 2.842 1.00 83.75 104 THR A CA 1
ATOM 876 C C . THR A 1 104 ? -1.021 -23.089 3.596 1.00 83.75 104 THR A C 1
ATOM 878 O O . THR A 1 104 ? -1.809 -22.912 4.529 1.00 83.75 104 THR A O 1
ATOM 881 N N . ARG A 1 105 ? -0.204 -22.116 3.164 1.00 82.25 105 ARG A N 1
ATOM 882 C CA . ARG A 1 105 ? -0.021 -20.804 3.796 1.00 82.25 105 ARG A CA 1
ATOM 883 C C . ARG A 1 105 ? 0.365 -20.954 5.270 1.00 82.25 105 ARG A C 1
ATOM 885 O O . ARG A 1 105 ? 1.405 -21.519 5.574 1.00 82.25 105 ARG A O 1
ATOM 892 N N . LEU A 1 106 ? -0.485 -20.469 6.178 1.00 81.94 106 LEU A N 1
ATOM 893 C CA . LEU A 1 106 ? -0.294 -20.585 7.625 1.00 81.94 106 LEU A CA 1
ATOM 894 C C . LEU A 1 106 ? -0.832 -21.885 8.229 1.00 81.94 106 LEU A C 1
ATOM 896 O O . LEU A 1 106 ? -0.655 -22.125 9.422 1.00 81.94 106 LEU A O 1
ATOM 900 N N . ARG A 1 107 ? -1.548 -22.712 7.458 1.00 81.06 107 ARG A N 1
ATOM 901 C CA . ARG A 1 107 ? -2.170 -23.920 8.010 1.00 81.06 107 ARG A CA 1
ATOM 902 C C . ARG A 1 107 ? -1.092 -24.929 8.393 1.00 81.06 107 ARG A C 1
ATOM 904 O O . ARG A 1 107 ? -0.295 -25.321 7.546 1.00 81.06 107 ARG A O 1
ATOM 911 N N . GLY A 1 108 ? -1.135 -25.373 9.647 1.00 80.94 108 GLY A N 1
ATOM 912 C CA . GLY A 1 108 ? -0.221 -26.381 10.182 1.00 80.94 108 GLY A CA 1
ATOM 913 C C . GLY A 1 108 ? 1.112 -25.835 10.698 1.00 80.94 108 GLY A C 1
ATOM 914 O O . GLY A 1 108 ? 1.945 -26.637 11.097 1.00 80.94 108 GLY A O 1
ATOM 915 N N . LEU A 1 109 ? 1.318 -24.510 10.717 1.00 83.50 109 LEU A N 1
ATOM 916 C CA . LEU A 1 109 ? 2.510 -23.922 11.333 1.00 83.50 109 LEU A CA 1
ATOM 917 C C . LEU A 1 109 ? 2.438 -24.003 12.864 1.00 83.50 109 LEU A C 1
ATOM 919 O O . LEU A 1 109 ? 1.384 -23.753 13.460 1.00 83.50 109 LEU A O 1
ATOM 923 N N . SER A 1 110 ? 3.571 -24.317 13.496 1.00 85.56 110 SER A N 1
ATOM 924 C CA . SER A 1 110 ? 3.728 -24.241 14.950 1.00 85.56 110 SER A CA 1
ATOM 925 C C . SER A 1 110 ? 3.685 -22.785 15.431 1.00 85.56 110 SER A C 1
ATOM 927 O O . SER A 1 110 ? 3.862 -21.843 14.659 1.00 85.56 110 SER A O 1
ATOM 929 N N . GLN A 1 111 ? 3.477 -22.576 16.733 1.00 83.62 111 GLN A N 1
ATOM 930 C CA . GLN A 1 111 ? 3.509 -21.227 17.314 1.00 83.62 111 GLN A CA 1
ATOM 931 C C . GLN A 1 111 ? 4.877 -20.548 17.181 1.00 83.62 111 GLN A C 1
ATOM 933 O O . GLN A 1 111 ? 4.939 -19.324 17.131 1.00 83.62 111 GLN A O 1
ATOM 938 N N . GLU A 1 112 ? 5.963 -21.315 17.126 1.00 84.19 112 GLU A N 1
ATOM 939 C CA . GLU A 1 112 ? 7.316 -20.791 16.905 1.00 84.19 112 GLU A CA 1
ATOM 940 C C . GLU A 1 112 ? 7.476 -20.333 15.457 1.00 84.19 112 GLU A C 1
ATOM 942 O O . GLU A 1 112 ? 7.808 -19.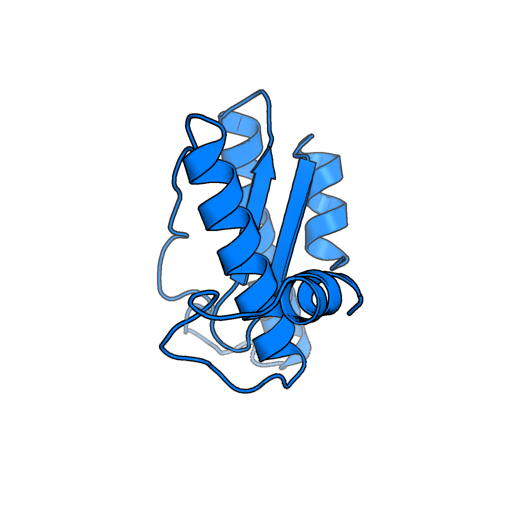178 15.214 1.00 84.19 112 GLU A O 1
ATOM 947 N N . GLN A 1 113 ? 7.074 -21.171 14.499 1.00 81.12 113 GLN A N 1
ATOM 948 C CA . GLN A 1 113 ? 7.087 -20.829 13.075 1.00 81.12 113 GLN A CA 1
ATOM 949 C C . GLN A 1 113 ? 6.193 -19.628 12.749 1.00 81.12 113 GLN A C 1
ATOM 951 O O . GLN A 1 113 ? 6.481 -18.860 11.835 1.00 81.12 113 GLN A O 1
ATOM 956 N N . LEU A 1 114 ? 5.084 -19.461 13.475 1.00 82.38 114 LEU A N 1
ATOM 957 C CA . LEU A 1 114 ? 4.232 -18.281 13.350 1.00 82.38 114 LEU A CA 1
ATOM 958 C C . LEU A 1 114 ? 4.902 -17.018 13.892 1.00 82.38 114 LEU A C 1
ATOM 960 O O . LEU A 1 114 ? 4.622 -15.947 13.362 1.00 82.38 114 LEU A O 1
ATOM 964 N N . ARG A 1 115 ? 5.755 -17.120 14.919 1.00 83.75 115 ARG A N 1
ATOM 965 C CA . ARG A 1 115 ? 6.539 -15.985 15.430 1.00 83.75 115 ARG A CA 1
ATOM 966 C C . ARG A 1 115 ? 7.663 -15.615 14.477 1.00 83.75 115 ARG A C 1
ATOM 968 O O . ARG A 1 115 ? 7.792 -14.439 14.171 1.00 83.75 115 ARG A O 1
ATOM 975 N N . GLU A 1 116 ? 8.374 -16.601 13.933 1.00 83.44 116 GLU A N 1
ATOM 976 C CA . GLU A 1 116 ? 9.446 -16.395 12.945 1.00 83.44 116 GLU A CA 1
ATOM 977 C C . GLU A 1 116 ? 9.002 -15.545 11.751 1.00 83.44 116 GLU A C 1
ATOM 979 O O . GLU A 1 116 ? 9.791 -14.776 11.214 1.00 83.44 116 GLU A O 1
ATOM 984 N N . LEU A 1 117 ? 7.725 -15.627 11.356 1.00 80.88 117 LEU A N 1
ATOM 985 C CA . LEU A 1 117 ? 7.169 -14.781 10.296 1.00 80.88 117 LEU A CA 1
ATOM 986 C C . LEU A 1 117 ? 7.364 -13.284 10.543 1.00 80.88 117 LEU A C 1
ATOM 988 O O . LEU A 1 117 ? 7.396 -12.535 9.576 1.00 80.88 117 LEU A O 1
ATOM 992 N N . TRP A 1 118 ? 7.440 -12.857 11.801 1.00 79.81 118 TRP A N 1
ATOM 993 C CA . TRP A 1 118 ? 7.453 -11.458 12.227 1.00 79.81 118 TRP A CA 1
ATOM 994 C C . TRP A 1 118 ? 8.831 -10.955 12.662 1.00 79.81 118 TRP A C 1
ATOM 996 O O . TRP A 1 118 ? 8.956 -9.776 12.980 1.00 79.81 118 TRP A O 1
ATOM 1006 N N . GLU A 1 119 ? 9.834 -11.832 12.678 1.00 75.12 119 GLU A N 1
ATOM 1007 C CA . GLU A 1 119 ? 11.209 -11.528 13.101 1.00 75.12 119 GLU A CA 1
ATOM 1008 C C . GLU A 1 119 ? 12.126 -11.142 11.918 1.00 75.12 119 GLU A C 1
ATOM 1010 O O . GLU A 1 119 ? 13.312 -10.890 12.115 1.00 75.12 119 GLU A O 1
ATOM 1015 N N . TYR A 1 120 ? 11.583 -11.111 10.692 1.00 56.28 120 TYR A N 1
ATOM 1016 C CA . TYR A 1 120 ? 12.288 -10.743 9.454 1.00 56.28 120 TYR A CA 1
ATOM 1017 C C . TYR A 1 120 ? 12.344 -9.233 9.198 1.00 56.28 120 TYR A C 1
ATOM 1019 O O . TYR A 1 120 ? 11.338 -8.535 9.464 1.00 56.28 120 TYR A O 1
#

pLDDT: mean 88.41, std 9.62, range [56.28, 98.0]

Foldseek 3Di:
DDPLLVVLCVVLVKDFPDKADAPLDIDTDIDDDDPVSVVVSLVVSLVVVQVVVCVVVVPPVPPDDSDPDRDDDDDDDDDVSVVVSVLVRLQNRVVRVPDDDDPCRCPPDDPVSSVVSVVD

Radius of gyration: 16.2 Å; chains: 1; bounding box: 31×40×43 Å

Secondary structure (DSSP, 8-state):
--HHHHHHHHHHT-EEEEEEE-SS-EEEEEE-S-HHHHHHHHHHHHHHHHHHHHHHTT-TT--S-S-SSPPP-----SHHHHHHHHHHHHHHHHHHTTPPP-TTTTTT--HHHHHHTT--

Sequence (120 aa):
MNIVIKRYALKFFVKVEQHSIQNDHVHLLIRGTRRSKIQSFLRVVPGQFAQNLTDTLKNKEAKEKIWKYRPFTRVIKGFKPYQIVRDYIQLNECEANGRPYLKTRLRGLSQEQLRELWEY